Protein AF-A0A7S3M822-F1 (afdb_monomer)

Organism: NCBI:txid89044

Nearest PDB structures (foldseek):
  8uoz-assembly1_A  TM=7.707E-01  e=1.505E+00  Escherichia coli
  3okq-assembly1_A-2  TM=4.772E-01  e=5.854E+00  Saccharomyces cerevisiae

Foldseek 3Di:
DDPDPDVVQPVCPPDDPVVVVVVVVVVVVVVVLVVCCVPPPLVVNLVVVLVVLVVVQVVCCVPVVDHDDPVSVVVSVVSNVVSVVPVVDPPDDPPPPDPDD

Sequence (101 aa):
VNSDIQAGSTLWAHWDLATMFPVITNALGGMVVGLVTKYAGGVVKGFALIAGIIVTGLAQFLLDGKPLGAKDFAGVVLVSVAIFLHSKYPYVEKAVPKKSE

InterPro domains:
  IPR007271 Nucleotide-sugar transporter [PF04142] (12-86)
  IPR007271 Nucleotide-sugar transporter [PTHR10231] (11-95)

Secondary structure (DSSP, 8-state):
--SSSSTTTSTTTT--HHHHHHHHHHHHHHHHHHHHHHHHHHHHHHHHHHHHHHHHHHHHHHHH-PPPPHHHHHHHHHHHHHHHHHHHS------------

Radius of gyration: 21.66 Å; Cα contacts (8 Å, |Δi|>4): 20; chains: 1; bounding box: 54×42×56 Å

pLDDT: mean 71.68, std 9.84, range [46.09, 90.69]

Solvent-accessible surface area (backbone atoms only — not comparable to full-atom values): 6298 Å² total; per-residue (Å²): 142,76,95,79,84,55,80,76,63,57,81,65,57,86,78,46,79,76,58,50,56,61,52,52,52,52,53,51,52,53,50,54,54,51,50,52,52,74,76,47,49,78,69,46,51,49,52,53,51,54,50,50,52,52,53,49,52,52,50,45,36,72,74,68,67,48,77,83,47,78,66,54,53,52,50,53,53,52,51,51,50,53,48,51,54,54,66,73,57,66,85,74,77,76,79,73,79,79,79,85,126

Mean predicted aligned error: 13.79 Å

Structure (mmCIF, N/CA/C/O backbone):
data_AF-A0A7S3M822-F1
#
_entry.id   AF-A0A7S3M822-F1
#
loop_
_atom_site.group_PDB
_atom_site.id
_atom_site.type_symbol
_atom_site.label_atom_id
_atom_site.label_alt_id
_atom_site.label_comp_id
_atom_site.label_asym_id
_atom_site.label_entity_id
_atom_site.label_seq_id
_atom_site.pdbx_PDB_ins_code
_atom_site.Cartn_x
_atom_site.Cartn_y
_atom_site.Cartn_z
_atom_site.occupancy
_atom_site.B_iso_or_equiv
_atom_site.auth_seq_id
_atom_site.auth_comp_id
_atom_site.auth_asym_id
_atom_site.auth_atom_id
_atom_site.pdbx_PDB_model_num
ATOM 1 N N . VAL A 1 1 ? 42.672 14.959 11.120 1.00 47.97 1 VAL A N 1
ATOM 2 C CA . VAL A 1 1 ? 42.282 16.061 10.212 1.00 47.97 1 VAL A CA 1
ATOM 3 C C . VAL A 1 1 ? 42.014 15.436 8.845 1.00 47.97 1 VAL A C 1
ATOM 5 O O . VAL A 1 1 ? 42.970 15.073 8.188 1.00 47.97 1 VAL A O 1
ATOM 8 N N . ASN A 1 2 ? 40.804 15.121 8.390 1.00 46.09 2 ASN A N 1
ATOM 9 C CA . ASN A 1 2 ? 39.456 15.441 8.853 1.00 46.09 2 ASN A CA 1
ATOM 10 C C . ASN A 1 2 ? 38.515 14.287 8.476 1.00 46.09 2 ASN A C 1
ATOM 12 O O . ASN A 1 2 ? 38.398 13.940 7.306 1.00 46.09 2 ASN A O 1
ATOM 16 N N . SER A 1 3 ? 37.828 13.744 9.474 1.00 53.88 3 SER A N 1
ATOM 17 C CA . SER A 1 3 ? 36.714 12.792 9.373 1.00 53.88 3 SER A CA 1
ATOM 18 C C . SER A 1 3 ? 35.372 13.480 9.073 1.00 53.88 3 SER A C 1
ATOM 20 O O . SER A 1 3 ? 34.323 12.849 9.144 1.00 53.88 3 SER A O 1
ATOM 22 N N . ASP A 1 4 ? 35.395 14.772 8.731 1.00 53.91 4 ASP A N 1
ATOM 23 C CA . ASP A 1 4 ? 34.226 15.645 8.892 1.00 53.91 4 ASP A CA 1
ATOM 24 C C . ASP A 1 4 ? 33.620 16.124 7.558 1.00 53.91 4 ASP A C 1
ATOM 26 O O . ASP A 1 4 ? 32.626 16.841 7.554 1.00 53.91 4 ASP A O 1
ATOM 30 N N . ILE A 1 5 ? 34.163 15.699 6.407 1.00 56.34 5 ILE A N 1
ATOM 31 C CA . ILE A 1 5 ? 33.707 16.121 5.065 1.00 56.34 5 ILE A CA 1
ATOM 32 C C . ILE A 1 5 ? 33.410 14.899 4.173 1.00 56.34 5 ILE A C 1
ATOM 34 O O . ILE A 1 5 ? 33.929 14.761 3.071 1.00 56.34 5 ILE A O 1
ATOM 38 N N . GLN A 1 6 ? 32.587 13.960 4.646 1.00 52.78 6 GLN A N 1
ATOM 39 C CA . GLN A 1 6 ? 32.025 12.909 3.772 1.00 52.78 6 GLN A CA 1
ATOM 40 C C . GLN A 1 6 ? 30.572 12.519 4.095 1.00 52.78 6 GLN A C 1
ATOM 42 O O . GLN A 1 6 ? 29.930 11.798 3.331 1.00 52.78 6 GLN A O 1
ATOM 47 N N . ALA A 1 7 ? 30.003 13.062 5.175 1.00 54.00 7 ALA A N 1
ATOM 48 C CA . ALA A 1 7 ? 28.582 12.908 5.483 1.00 54.00 7 ALA A CA 1
ATOM 49 C C . ALA A 1 7 ? 27.677 13.727 4.537 1.00 54.00 7 ALA A C 1
ATOM 51 O O . ALA A 1 7 ? 26.536 13.350 4.296 1.00 54.00 7 ALA A O 1
ATOM 52 N N . GLY A 1 8 ? 28.184 14.830 3.968 1.00 53.38 8 GLY A N 1
ATOM 53 C CA . GLY A 1 8 ? 27.412 15.700 3.067 1.00 53.38 8 GLY A CA 1
ATOM 54 C C . GLY A 1 8 ? 27.441 15.293 1.589 1.00 53.38 8 GLY A C 1
ATOM 55 O O . GLY A 1 8 ? 26.518 15.624 0.849 1.00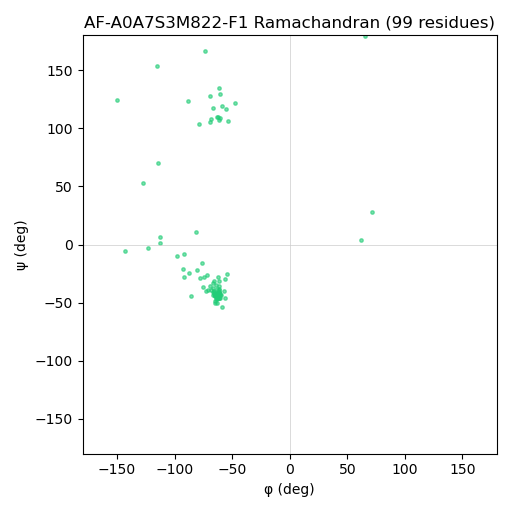 53.38 8 GLY A O 1
ATOM 56 N N . SER A 1 9 ? 28.473 14.567 1.148 1.00 56.62 9 SER A N 1
ATOM 57 C CA . SER A 1 9 ? 28.678 14.211 -0.265 1.00 56.62 9 SER A CA 1
ATOM 58 C C . SER A 1 9 ? 28.063 12.870 -0.669 1.00 56.62 9 SER A C 1
ATOM 60 O O . SER A 1 9 ? 28.024 12.566 -1.853 1.00 56.62 9 SER A O 1
ATOM 62 N N . THR A 1 10 ? 27.553 12.082 0.280 1.00 63.47 10 THR A N 1
ATOM 63 C CA . THR A 1 10 ? 26.928 10.770 0.031 1.00 63.47 10 THR A CA 1
ATOM 64 C C . THR A 1 10 ? 25.413 10.844 -0.171 1.00 63.47 10 THR A C 1
ATOM 66 O O . THR A 1 10 ? 24.874 10.029 -0.912 1.00 63.47 10 THR A O 1
ATOM 69 N N . LEU A 1 11 ? 24.726 11.834 0.416 1.00 69.44 11 LEU A N 1
ATOM 70 C CA . LEU A 1 11 ? 23.259 11.970 0.336 1.00 69.44 11 LEU A CA 1
ATOM 71 C C . LEU A 1 11 ? 22.743 12.272 -1.079 1.00 69.44 11 LEU A C 1
ATOM 73 O O . LEU A 1 11 ? 21.650 11.850 -1.440 1.00 69.44 11 LEU A O 1
ATOM 77 N N . TRP A 1 12 ? 23.539 12.989 -1.874 1.00 70.69 12 TRP A N 1
ATOM 78 C CA . TRP A 1 12 ? 23.202 13.394 -3.244 1.00 70.69 12 TRP A CA 1
ATOM 79 C C . TRP A 1 12 ? 24.091 12.713 -4.295 1.00 70.69 12 TRP A C 1
ATOM 81 O O . TRP A 1 12 ? 24.026 13.045 -5.479 1.00 70.69 12 TRP A O 1
ATOM 91 N N . ALA A 1 13 ? 24.944 11.772 -3.878 1.00 60.41 13 ALA A N 1
ATOM 92 C CA . ALA A 1 13 ? 25.775 11.015 -4.803 1.00 60.41 13 ALA A CA 1
ATOM 93 C C . ALA A 1 13 ? 24.888 10.079 -5.636 1.00 60.41 13 ALA A C 1
ATOM 95 O O . ALA A 1 13 ? 24.151 9.274 -5.072 1.00 60.41 13 ALA A O 1
ATOM 96 N N . HIS A 1 14 ? 25.020 10.137 -6.965 1.00 69.31 14 HIS A N 1
ATOM 97 C CA . HIS A 1 14 ? 24.253 9.333 -7.935 1.00 69.31 14 HIS A CA 1
ATOM 98 C C . HIS A 1 14 ? 22.767 9.727 -8.085 1.00 69.31 14 HIS A C 1
ATOM 100 O O . HIS A 1 14 ? 21.938 8.892 -8.445 1.00 69.31 14 HIS A O 1
ATOM 106 N N . TRP A 1 15 ? 22.420 10.996 -7.839 1.00 69.19 15 TRP A N 1
ATOM 107 C CA . TRP A 1 15 ? 21.072 11.516 -8.087 1.00 69.19 15 TRP A CA 1
ATOM 108 C C . TRP A 1 15 ? 20.773 11.605 -9.592 1.00 69.19 15 TRP A C 1
ATOM 110 O O . TRP A 1 15 ? 21.270 12.493 -10.284 1.00 69.19 15 TRP A O 1
ATOM 120 N N . ASP A 1 16 ? 19.950 10.683 -10.087 1.00 76.94 16 ASP A N 1
ATOM 121 C CA . ASP A 1 16 ? 19.474 10.632 -11.473 1.00 76.94 16 ASP A CA 1
ATOM 122 C C . ASP A 1 16 ? 17.950 10.845 -11.539 1.00 76.94 16 ASP A C 1
ATOM 124 O O . ASP A 1 16 ? 17.230 10.527 -10.592 1.00 76.94 16 ASP A O 1
ATOM 128 N N . LEU A 1 17 ? 17.419 11.352 -12.655 1.00 75.62 17 LEU A N 1
ATOM 129 C CA . LEU A 1 17 ? 15.978 11.595 -12.844 1.00 75.62 17 LEU A CA 1
ATOM 130 C C . LEU A 1 17 ? 15.129 10.329 -12.626 1.00 75.62 17 LEU A C 1
ATOM 132 O O . LEU A 1 17 ? 14.000 10.422 -12.139 1.00 75.62 17 LEU A O 1
ATOM 136 N N . ALA A 1 18 ? 15.685 9.144 -12.895 1.00 76.25 18 ALA A N 1
ATOM 137 C CA . ALA A 1 18 ? 15.047 7.861 -12.600 1.00 76.25 18 ALA A CA 1
ATOM 138 C C . ALA A 1 18 ? 14.797 7.635 -11.093 1.00 76.25 18 ALA A C 1
ATOM 140 O O . ALA A 1 18 ? 13.827 6.975 -10.724 1.00 76.25 18 ALA A O 1
ATOM 141 N N . THR A 1 19 ? 15.612 8.225 -10.210 1.00 77.06 19 THR A N 1
ATOM 142 C CA . THR A 1 19 ? 15.442 8.139 -8.745 1.00 77.06 19 THR A CA 1
ATOM 143 C C . THR A 1 19 ? 14.310 9.032 -8.222 1.00 77.06 19 THR A C 1
ATOM 145 O O . THR A 1 19 ? 13.782 8.787 -7.139 1.00 77.06 19 THR A O 1
ATOM 148 N N . MET A 1 20 ? 13.837 9.999 -9.019 1.00 81.56 20 MET A N 1
ATOM 149 C CA . MET A 1 20 ? 12.711 10.869 -8.659 1.00 81.56 20 MET A CA 1
ATOM 150 C C . MET A 1 20 ? 11.376 10.106 -8.615 1.00 81.56 20 MET A C 1
ATOM 152 O O . MET A 1 20 ? 10.529 10.371 -7.762 1.00 81.56 20 MET A O 1
ATOM 156 N N . PHE A 1 21 ? 11.195 9.127 -9.509 1.00 84.31 21 PHE A N 1
ATOM 157 C CA . PHE A 1 21 ? 9.985 8.302 -9.593 1.00 84.31 21 PHE A CA 1
ATOM 158 C C . PHE A 1 21 ? 9.672 7.536 -8.297 1.00 84.31 21 PHE A C 1
ATOM 160 O O . PHE A 1 21 ? 8.559 7.690 -7.777 1.00 84.31 21 PHE A O 1
ATOM 167 N N . PRO A 1 22 ? 10.599 6.740 -7.725 1.00 84.12 22 PRO A N 1
ATOM 168 C CA . PRO A 1 22 ? 10.347 6.065 -6.458 1.00 84.12 22 PRO A CA 1
ATOM 169 C C . PRO A 1 22 ? 10.210 7.053 -5.295 1.00 84.12 22 PRO A C 1
ATOM 171 O O . PRO A 1 22 ? 9.402 6.806 -4.406 1.00 84.12 22 PRO A O 1
ATOM 174 N N . VAL A 1 23 ? 10.920 8.188 -5.291 1.00 86.50 23 VAL A N 1
ATOM 175 C CA . VAL A 1 23 ? 10.801 9.200 -4.221 1.00 86.50 23 VAL A CA 1
ATOM 176 C C . VAL A 1 23 ? 9.393 9.795 -4.174 1.00 86.50 23 VAL A C 1
ATOM 178 O O . VAL A 1 2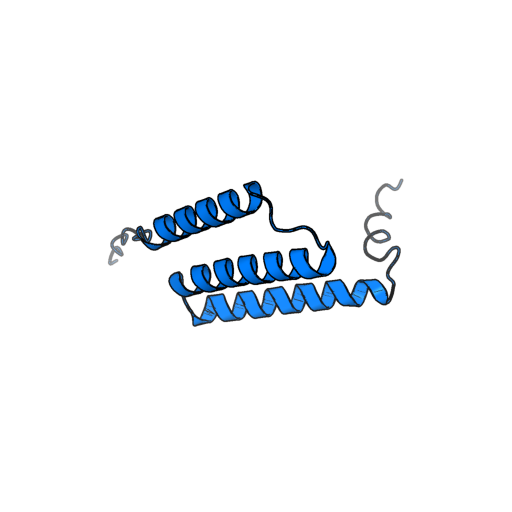3 ? 8.756 9.791 -3.119 1.00 86.50 23 VAL A O 1
ATOM 181 N N . ILE A 1 24 ? 8.869 10.245 -5.317 1.00 90.69 24 ILE A N 1
ATOM 182 C CA . ILE A 1 24 ? 7.518 10.814 -5.407 1.00 90.69 24 ILE A CA 1
ATOM 183 C C . ILE A 1 24 ? 6.466 9.747 -5.087 1.00 90.69 24 ILE A C 1
ATOM 185 O O . ILE A 1 24 ? 5.550 10.003 -4.308 1.00 90.69 24 ILE A O 1
ATOM 189 N N . THR A 1 25 ? 6.613 8.536 -5.629 1.00 87.31 25 THR A N 1
ATOM 190 C CA . THR A 1 25 ? 5.658 7.441 -5.395 1.00 87.31 25 THR A CA 1
ATOM 191 C C . THR A 1 25 ? 5.600 7.047 -3.916 1.00 87.31 25 THR A C 1
ATOM 193 O O . THR A 1 25 ? 4.510 6.886 -3.366 1.00 87.31 25 THR A O 1
ATOM 196 N N . ASN A 1 26 ? 6.747 6.971 -3.234 1.00 87.50 26 ASN A N 1
ATOM 197 C CA . ASN A 1 26 ? 6.798 6.701 -1.796 1.00 87.50 26 ASN A CA 1
ATOM 1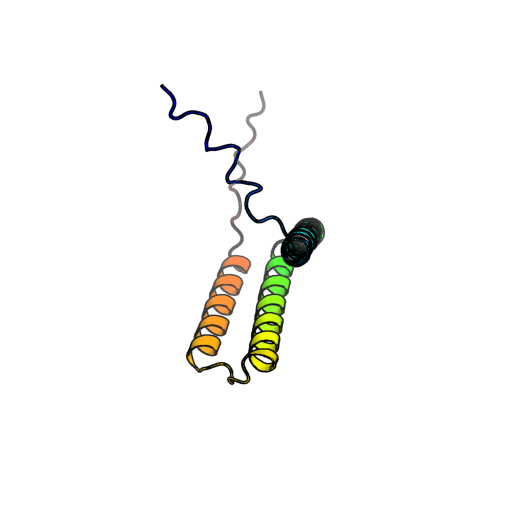98 C C . ASN A 1 26 ? 6.182 7.843 -0.969 1.00 87.50 26 ASN A C 1
ATOM 200 O O . ASN A 1 26 ? 5.432 7.584 -0.027 1.00 87.50 26 ASN A O 1
ATOM 204 N N . ALA A 1 27 ? 6.437 9.103 -1.336 1.00 89.44 27 ALA A N 1
ATOM 205 C CA . ALA A 1 27 ? 5.854 10.262 -0.659 1.00 89.44 27 ALA A CA 1
ATOM 206 C C . ALA A 1 27 ? 4.322 10.318 -0.807 1.00 89.44 27 ALA A C 1
ATOM 208 O O . ALA A 1 27 ? 3.606 10.564 0.167 1.00 89.44 27 ALA A O 1
ATOM 209 N N . LEU A 1 28 ? 3.807 10.034 -2.009 1.00 89.38 28 LEU A N 1
ATOM 210 C CA . LEU A 1 28 ? 2.370 9.939 -2.275 1.00 89.38 28 LEU A CA 1
ATOM 211 C C . LEU A 1 28 ? 1.731 8.787 -1.493 1.00 89.38 28 LEU A C 1
ATOM 213 O O . LEU A 1 28 ? 0.686 8.982 -0.872 1.00 89.38 28 LEU A O 1
ATOM 217 N N . GLY A 1 29 ? 2.384 7.620 -1.451 1.00 83.81 29 GLY A N 1
ATOM 218 C CA . GLY A 1 29 ? 1.940 6.487 -0.638 1.00 83.81 29 GLY A CA 1
ATOM 219 C C . GLY A 1 29 ? 1.799 6.859 0.840 1.00 83.81 29 GLY A C 1
ATOM 220 O O . GLY A 1 29 ? 0.759 6.606 1.448 1.00 83.81 29 GLY A O 1
ATOM 221 N N . GLY A 1 30 ? 2.795 7.554 1.399 1.00 81.88 30 GLY A N 1
ATOM 222 C CA . GLY A 1 30 ? 2.751 8.058 2.774 1.00 81.88 30 GLY A CA 1
ATOM 223 C C . GLY A 1 30 ? 1.605 9.043 3.028 1.00 81.88 30 GLY A C 1
ATOM 224 O O . GLY A 1 30 ? 0.907 8.927 4.037 1.00 81.88 30 GLY A O 1
ATOM 225 N N . MET A 1 31 ? 1.351 9.972 2.100 1.00 86.31 31 MET A N 1
ATOM 226 C CA . MET A 1 31 ? 0.232 10.919 2.208 1.00 86.31 31 MET A CA 1
ATOM 227 C C . MET A 1 31 ? -1.135 10.227 2.193 1.00 86.31 31 MET A C 1
ATOM 229 O O . MET A 1 31 ? -1.984 10.537 3.030 1.00 86.31 31 MET A O 1
ATOM 233 N N . VAL A 1 32 ? -1.349 9.267 1.290 1.00 81.75 32 VAL A N 1
ATOM 234 C CA . VAL A 1 32 ? -2.610 8.509 1.208 1.00 81.75 32 VAL A CA 1
ATOM 235 C C . VAL A 1 32 ? -2.843 7.702 2.490 1.00 81.75 32 VAL A C 1
ATOM 237 O O . VAL A 1 32 ? -3.950 7.713 3.033 1.00 81.75 32 VAL A O 1
ATOM 240 N N . VAL A 1 33 ? -1.794 7.070 3.033 1.00 74.50 33 VAL A N 1
ATOM 241 C CA . VAL A 1 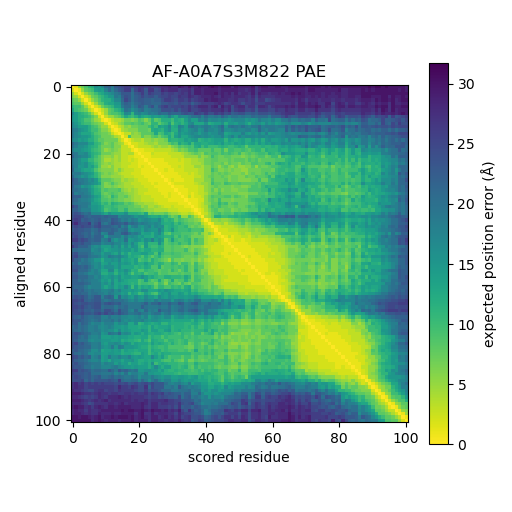33 ? -1.865 6.323 4.302 1.00 74.50 33 VAL A CA 1
ATOM 242 C C . VAL A 1 33 ? -2.121 7.254 5.501 1.00 74.50 33 VAL A C 1
ATOM 244 O O . VAL A 1 33 ? -2.883 6.915 6.413 1.00 74.50 33 VAL A O 1
ATOM 247 N N . GLY A 1 34 ? -1.541 8.456 5.499 1.00 74.75 34 GLY A N 1
ATOM 248 C CA . GLY A 1 34 ? -1.798 9.476 6.517 1.00 74.75 34 GLY A CA 1
ATOM 249 C C . GLY A 1 34 ? -3.249 9.963 6.505 1.00 74.75 34 GLY A C 1
ATOM 250 O O . GLY A 1 34 ? -3.887 10.045 7.557 1.00 74.75 34 GLY A O 1
ATOM 251 N N . LEU A 1 35 ? -3.803 10.213 5.315 1.00 78.12 35 LEU A N 1
ATOM 252 C CA . LEU A 1 35 ? -5.198 10.619 5.136 1.00 78.12 35 LEU A CA 1
ATOM 253 C C . LEU A 1 35 ? -6.167 9.514 5.574 1.00 78.12 35 LEU A C 1
ATOM 255 O O . LEU A 1 35 ? -7.038 9.772 6.402 1.00 78.12 35 LEU A O 1
ATOM 259 N N . VAL A 1 36 ? -5.999 8.272 5.107 1.00 69.88 36 VAL A N 1
ATOM 260 C CA . VAL A 1 36 ? -6.908 7.176 5.497 1.00 69.88 36 VAL A CA 1
ATOM 261 C C . VAL A 1 36 ? -6.877 6.920 7.008 1.00 69.88 36 VAL A C 1
ATOM 263 O O . VAL A 1 36 ? -7.919 6.679 7.613 1.00 69.88 36 VAL A O 1
ATOM 266 N N . THR A 1 37 ? -5.713 7.062 7.649 1.00 70.06 37 THR A N 1
ATOM 267 C CA . THR A 1 37 ? -5.596 6.900 9.106 1.00 70.06 37 THR A CA 1
ATOM 268 C C . THR A 1 37 ? -6.302 8.031 9.858 1.00 70.06 37 THR A C 1
ATOM 270 O O . THR A 1 37 ? -6.962 7.771 10.863 1.00 70.06 37 THR A O 1
ATOM 273 N N . LYS A 1 38 ? -6.215 9.273 9.360 1.00 68.31 38 LYS A N 1
ATOM 274 C CA . LYS A 1 38 ? -6.872 10.441 9.967 1.00 68.31 38 LYS A CA 1
ATOM 275 C C . LYS A 1 38 ? -8.398 10.352 9.911 1.00 68.31 38 LYS A C 1
ATOM 277 O O . LYS A 1 38 ? -9.057 10.751 10.866 1.00 68.31 38 LYS A O 1
ATOM 282 N N . TYR A 1 39 ? -8.956 9.863 8.804 1.00 67.44 39 TYR A N 1
ATOM 283 C CA . TYR A 1 39 ? -10.402 9.917 8.575 1.00 67.44 39 TYR A CA 1
ATOM 284 C C . TYR A 1 39 ? -11.169 8.671 9.026 1.00 67.44 39 TYR A C 1
ATOM 286 O O . TYR A 1 39 ? -12.376 8.767 9.227 1.00 67.44 39 TYR A O 1
ATOM 294 N N . ALA A 1 40 ? -10.517 7.514 9.180 1.00 64.88 40 ALA A N 1
ATOM 295 C CA . ALA A 1 40 ? -11.251 6.251 9.119 1.00 64.88 40 ALA A CA 1
ATOM 296 C C . ALA A 1 40 ? -11.131 5.322 10.350 1.00 64.88 40 ALA A C 1
ATOM 298 O O . ALA A 1 40 ? -11.824 4.308 10.430 1.00 64.88 40 ALA A O 1
ATOM 299 N N . GLY A 1 41 ? -10.330 5.674 11.361 1.00 65.06 41 GLY A N 1
ATOM 300 C CA . GLY A 1 41 ? -10.242 4.904 12.611 1.00 65.06 41 GLY A CA 1
ATOM 301 C C . GLY A 1 41 ? -9.666 3.481 12.451 1.00 65.06 41 GLY A C 1
ATOM 302 O O . GLY A 1 41 ? -9.285 3.042 11.364 1.00 65.06 41 GLY A O 1
ATOM 303 N N . GLY A 1 42 ? -9.560 2.740 13.562 1.00 62.94 42 GLY A N 1
ATOM 304 C CA . GLY A 1 42 ? -8.813 1.470 13.628 1.00 62.94 42 GLY A CA 1
ATOM 305 C C . GLY A 1 42 ? -9.325 0.346 12.714 1.00 62.94 42 GLY A C 1
ATOM 306 O O . GLY A 1 42 ? -8.527 -0.437 12.205 1.00 62.94 42 GLY A O 1
ATOM 307 N N . VAL A 1 43 ? -10.633 0.294 12.444 1.00 62.59 43 VAL A N 1
ATOM 308 C CA . VAL A 1 43 ? -11.252 -0.753 11.606 1.00 62.59 43 VAL A CA 1
ATOM 309 C C . VAL A 1 43 ? -10.920 -0.561 10.124 1.00 62.59 43 VAL A C 1
ATOM 311 O O . VAL A 1 43 ? -10.604 -1.524 9.423 1.00 62.59 43 VAL A O 1
ATOM 314 N N . VAL A 1 44 ? -10.909 0.682 9.638 1.00 68.19 44 VAL A N 1
ATOM 315 C CA . VAL A 1 44 ? -10.579 0.963 8.234 1.00 68.19 44 VAL A CA 1
ATOM 316 C C . VAL A 1 44 ? -9.079 0.827 7.973 1.00 68.19 44 VAL A C 1
ATOM 318 O O . VAL A 1 44 ? -8.684 0.413 6.884 1.00 68.19 44 VAL A O 1
ATOM 321 N N . LYS A 1 45 ? -8.234 1.052 8.988 1.00 67.88 45 LYS A N 1
ATOM 322 C CA . LYS A 1 45 ? -6.796 0.745 8.920 1.00 67.88 45 LYS A CA 1
ATOM 323 C C . LYS A 1 45 ? -6.540 -0.733 8.588 1.00 67.88 45 LYS A C 1
ATOM 325 O O . LYS A 1 45 ? -5.659 -1.032 7.784 1.00 67.88 45 LYS A O 1
ATOM 330 N N . GLY A 1 46 ? -7.332 -1.646 9.159 1.00 71.69 46 GLY A N 1
ATOM 331 C CA . GLY A 1 46 ? -7.270 -3.077 8.844 1.00 71.69 46 GLY A CA 1
ATOM 332 C C . GLY A 1 46 ? -7.706 -3.393 7.410 1.00 71.69 46 GLY A C 1
ATOM 333 O O . GLY A 1 46 ? -7.025 -4.140 6.711 1.00 71.69 46 GLY A O 1
ATOM 334 N N . PHE A 1 47 ? -8.790 -2.771 6.936 1.00 68.62 47 PHE A N 1
ATOM 335 C CA . PHE A 1 47 ? -9.265 -2.930 5.554 1.00 68.62 47 PHE A CA 1
ATOM 336 C C . PHE A 1 47 ? -8.252 -2.428 4.518 1.00 68.62 47 PHE A C 1
ATOM 338 O O . PHE A 1 47 ? -8.004 -3.110 3.526 1.00 68.62 47 PHE A O 1
ATOM 345 N N . ALA A 1 48 ? -7.626 -1.274 4.765 1.00 75.62 48 ALA A N 1
ATOM 346 C CA . ALA A 1 48 ? -6.588 -0.726 3.895 1.00 75.62 48 ALA A CA 1
ATOM 347 C C . ALA A 1 48 ? -5.357 -1.646 3.819 1.00 75.62 48 ALA A C 1
ATOM 349 O O . ALA A 1 48 ? -4.792 -1.832 2.743 1.00 75.62 48 ALA A O 1
ATOM 350 N N . LEU A 1 49 ? -4.973 -2.264 4.942 1.00 79.25 49 LEU A N 1
ATOM 351 C CA . LEU A 1 49 ? -3.863 -3.214 4.995 1.00 79.25 49 LEU A CA 1
ATOM 352 C C . LEU A 1 49 ? -4.153 -4.473 4.169 1.00 79.25 49 LEU A C 1
ATOM 354 O O . LEU A 1 49 ? -3.331 -4.869 3.346 1.00 79.25 49 LEU A O 1
ATOM 358 N N . ILE A 1 50 ? -5.333 -5.073 4.340 1.00 74.19 50 ILE A N 1
ATOM 359 C CA . ILE A 1 50 ? -5.735 -6.263 3.577 1.00 74.19 50 ILE A CA 1
ATOM 360 C C . ILE A 1 50 ? -5.836 -5.930 2.079 1.00 74.19 50 ILE A C 1
ATOM 362 O O . ILE A 1 50 ? -5.334 -6.688 1.251 1.00 74.19 50 ILE A O 1
ATOM 366 N N . ALA A 1 51 ? -6.402 -4.771 1.722 1.00 78.88 51 ALA A N 1
ATOM 367 C CA . ALA A 1 51 ? -6.453 -4.306 0.337 1.00 78.88 51 ALA A CA 1
A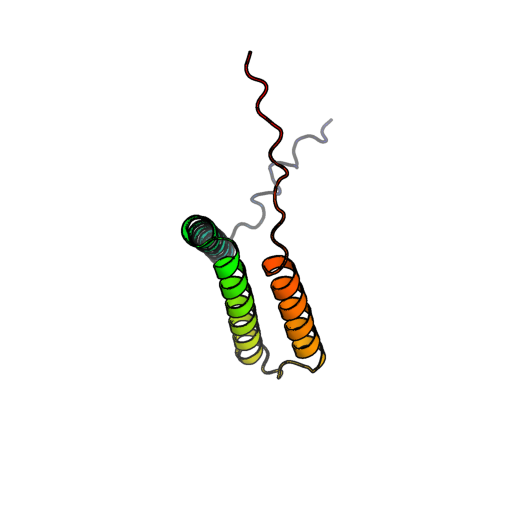TOM 368 C C . ALA A 1 51 ? -5.047 -4.121 -0.265 1.00 78.88 51 ALA A C 1
ATOM 370 O O . ALA A 1 51 ? -4.796 -4.569 -1.381 1.00 78.88 51 ALA A O 1
ATOM 371 N N . GLY A 1 52 ? -4.109 -3.537 0.488 1.00 80.81 52 GLY A N 1
ATOM 372 C CA . GLY A 1 52 ? -2.714 -3.387 0.067 1.00 80.81 52 GLY A CA 1
ATOM 373 C C . GLY A 1 52 ? -2.013 -4.726 -0.173 1.00 80.81 52 GLY A C 1
ATOM 374 O O . GLY A 1 52 ? -1.286 -4.869 -1.155 1.00 80.81 52 GLY A O 1
ATOM 375 N N . ILE A 1 53 ? -2.276 -5.732 0.665 1.00 80.94 53 ILE A N 1
ATOM 376 C CA . ILE A 1 53 ? -1.734 -7.089 0.498 1.00 80.94 53 ILE A CA 1
ATOM 377 C C . ILE A 1 53 ? -2.275 -7.741 -0.780 1.00 80.94 53 ILE A C 1
ATOM 379 O O . ILE A 1 53 ? -1.502 -8.316 -1.543 1.00 80.94 53 ILE A O 1
ATOM 383 N N . ILE A 1 54 ? -3.576 -7.603 -1.058 1.00 78.12 54 ILE A N 1
ATOM 384 C CA . ILE A 1 54 ? -4.190 -8.131 -2.286 1.00 78.12 54 ILE A CA 1
ATOM 385 C C . ILE A 1 54 ? -3.592 -7.453 -3.522 1.00 78.12 54 ILE A C 1
ATOM 387 O O . ILE A 1 54 ? -3.198 -8.139 -4.462 1.00 78.12 54 ILE A O 1
ATOM 391 N N . VAL A 1 55 ? -3.474 -6.120 -3.513 1.00 80.88 55 VAL A N 1
ATOM 392 C CA . VAL A 1 55 ? -2.875 -5.357 -4.622 1.00 80.88 55 VAL A CA 1
ATOM 393 C C . VAL A 1 55 ? -1.412 -5.748 -4.834 1.00 80.88 55 VAL A C 1
ATOM 395 O O . VAL A 1 55 ? -0.991 -5.925 -5.973 1.00 80.88 55 VAL A O 1
ATOM 398 N N . THR A 1 56 ? -0.652 -5.946 -3.754 1.00 82.25 56 THR A N 1
ATOM 399 C CA . THR A 1 56 ? 0.752 -6.383 -3.822 1.00 82.25 56 THR A CA 1
ATOM 400 C C . THR A 1 56 ? 0.865 -7.785 -4.412 1.00 82.25 56 THR A C 1
ATOM 402 O O . THR A 1 56 ? 1.679 -8.001 -5.305 1.00 82.25 56 THR A O 1
ATOM 405 N N . GLY A 1 57 ? 0.010 -8.717 -3.983 1.00 77.12 57 GLY A N 1
ATOM 406 C CA . GLY A 1 57 ? -0.050 -10.060 -4.558 1.00 77.12 57 GLY A CA 1
ATOM 407 C C . GLY A 1 57 ? -0.411 -10.040 -6.045 1.00 77.12 57 GLY A C 1
ATOM 408 O O . GLY A 1 57 ? 0.200 -10.749 -6.840 1.00 77.12 57 GLY A O 1
ATOM 409 N N . LEU A 1 58 ? -1.349 -9.179 -6.449 1.00 78.50 58 LEU A N 1
ATOM 410 C CA . LEU A 1 58 ? -1.723 -9.016 -7.854 1.00 78.50 58 LEU A CA 1
ATOM 411 C C . LEU A 1 58 ? -0.568 -8.442 -8.689 1.00 78.50 58 LEU A C 1
ATOM 413 O O . LEU A 1 58 ? -0.303 -8.917 -9.790 1.00 78.50 58 LEU A O 1
ATOM 417 N N . ALA A 1 59 ? 0.140 -7.444 -8.158 1.00 81.75 59 ALA A N 1
ATOM 418 C CA . ALA A 1 59 ? 1.307 -6.857 -8.807 1.00 81.75 59 ALA A CA 1
ATOM 419 C C . ALA A 1 59 ? 2.446 -7.878 -8.954 1.00 81.75 59 ALA A C 1
ATOM 421 O O . ALA A 1 59 ? 3.033 -7.978 -10.026 1.00 81.75 59 ALA A O 1
ATOM 422 N N . GLN A 1 60 ? 2.713 -8.680 -7.918 1.00 76.94 60 GLN A N 1
ATOM 423 C CA . GLN A 1 60 ? 3.686 -9.777 -7.968 1.00 76.94 60 GLN A CA 1
ATOM 424 C C . GLN A 1 60 ? 3.298 -10.833 -9.008 1.00 76.94 60 GLN A C 1
ATOM 426 O O . GLN A 1 60 ? 4.145 -11.280 -9.777 1.00 76.94 60 GLN A O 1
ATOM 431 N N . PHE A 1 61 ? 2.013 -11.183 -9.095 1.00 76.19 61 PHE A N 1
ATOM 432 C CA . PHE A 1 61 ? 1.519 -12.112 -10.108 1.00 76.19 61 PHE A CA 1
ATOM 433 C C . PHE A 1 61 ? 1.733 -11.587 -11.537 1.00 76.19 61 PHE A C 1
ATOM 435 O O . PHE A 1 61 ? 2.143 -12.346 -12.413 1.00 76.19 61 PHE A O 1
ATOM 442 N N . LEU A 1 62 ? 1.491 -10.293 -11.771 1.00 78.56 62 LEU A N 1
ATOM 443 C CA . LEU A 1 62 ? 1.641 -9.667 -13.089 1.00 78.56 62 LEU A CA 1
ATOM 444 C C . LEU A 1 62 ? 3.104 -9.419 -13.488 1.00 78.56 62 LEU A C 1
ATOM 446 O O . LEU A 1 62 ? 3.426 -9.534 -14.668 1.00 78.56 62 LEU A O 1
ATOM 450 N N . LEU A 1 63 ? 3.973 -9.062 -12.538 1.00 79.38 63 LEU A N 1
ATOM 451 C CA . LEU A 1 63 ? 5.376 -8.719 -12.806 1.00 79.38 63 LEU A CA 1
ATOM 452 C C . LEU A 1 63 ? 6.293 -9.947 -12.838 1.00 79.38 63 LEU A C 1
ATOM 454 O O . LEU A 1 63 ? 7.114 -10.062 -13.743 1.00 79.38 63 LEU A O 1
ATOM 458 N N . ASP A 1 64 ? 6.150 -10.867 -11.881 1.00 72.81 64 ASP A N 1
ATOM 459 C CA . ASP A 1 64 ? 7.037 -12.031 -11.750 1.00 72.81 64 ASP A CA 1
ATOM 460 C C . ASP A 1 64 ? 6.457 -13.304 -12.386 1.00 72.81 64 ASP A C 1
ATOM 462 O O . ASP A 1 64 ? 7.152 -14.320 -12.478 1.00 72.81 64 ASP A O 1
ATOM 466 N N . GLY A 1 65 ? 5.179 -13.294 -12.795 1.00 67.19 65 GLY A N 1
ATOM 467 C CA . GLY A 1 65 ? 4.492 -14.436 -13.419 1.00 67.19 65 GLY A CA 1
ATOM 468 C C . GLY A 1 65 ? 4.385 -15.681 -12.528 1.00 67.19 65 GLY A C 1
ATOM 469 O O . GLY A 1 65 ? 3.908 -16.729 -12.968 1.00 67.19 65 GLY A O 1
ATOM 470 N N . LYS A 1 66 ? 4.845 -15.598 -11.275 1.00 62.59 66 LYS A N 1
ATOM 471 C CA . LYS A 1 66 ? 4.820 -16.695 -10.313 1.00 62.59 66 LYS A CA 1
ATOM 472 C C . LYS A 1 66 ? 3.490 -16.667 -9.562 1.00 62.59 66 LYS A C 1
ATOM 474 O O . LYS A 1 66 ? 3.170 -15.652 -8.942 1.00 62.59 66 LYS A O 1
ATOM 479 N N . PRO A 1 67 ? 2.709 -17.761 -9.582 1.00 61.84 67 PRO A N 1
ATOM 480 C CA . PRO A 1 67 ? 1.521 -17.856 -8.749 1.00 61.84 67 PRO A CA 1
ATOM 481 C C . PRO A 1 67 ? 1.938 -17.779 -7.277 1.00 61.84 67 PRO A C 1
ATOM 483 O O . PRO A 1 67 ? 2.912 -18.428 -6.885 1.00 61.84 67 PRO A O 1
ATOM 486 N N . LEU A 1 68 ? 1.211 -16.979 -6.485 1.00 64.12 68 LEU A N 1
ATOM 487 C CA . LEU A 1 68 ? 1.428 -16.851 -5.042 1.00 64.12 68 LEU A CA 1
ATOM 488 C C . LEU A 1 68 ? 1.538 -18.251 -4.428 1.00 64.12 68 LEU A C 1
ATOM 490 O O . LEU A 1 68 ? 0.646 -19.089 -4.588 1.00 64.12 68 LEU A O 1
ATOM 494 N N . GLY A 1 69 ? 2.662 -18.522 -3.770 1.00 70.81 69 GLY A N 1
ATOM 495 C CA . GLY A 1 69 ? 2.941 -19.841 -3.225 1.00 70.81 69 GLY A CA 1
ATOM 496 C C . GLY A 1 69 ? 2.100 -20.118 -1.980 1.00 70.81 69 GLY A C 1
ATOM 497 O O . GLY A 1 69 ? 1.572 -19.212 -1.337 1.00 70.81 69 GLY A O 1
ATOM 498 N N . ALA A 1 70 ? 2.052 -21.380 -1.548 1.00 70.81 70 ALA A N 1
ATOM 499 C CA . ALA A 1 70 ? 1.361 -21.770 -0.310 1.00 70.81 70 ALA A CA 1
ATOM 500 C C . ALA A 1 70 ? 1.836 -20.984 0.937 1.00 70.81 70 ALA A C 1
ATOM 502 O O . ALA A 1 70 ? 1.083 -20.811 1.895 1.00 70.81 70 ALA A O 1
ATOM 503 N N . LYS A 1 71 ? 3.077 -20.479 0.918 1.00 73.19 71 LYS A N 1
ATOM 504 C CA . LYS A 1 71 ? 3.659 -19.650 1.985 1.00 73.19 71 LYS A CA 1
ATOM 505 C C . LYS A 1 71 ? 3.046 -18.249 2.042 1.00 73.19 71 LYS A C 1
ATOM 507 O O . LYS A 1 71 ? 2.787 -17.761 3.139 1.00 73.19 71 LYS A O 1
ATOM 512 N N . ASP A 1 72 ? 2.762 -17.642 0.892 1.00 71.88 72 ASP A N 1
ATOM 513 C CA . ASP A 1 72 ? 2.136 -16.317 0.823 1.00 71.88 72 ASP A CA 1
ATOM 514 C C . ASP A 1 72 ? 0.707 -16.388 1.358 1.00 71.88 72 ASP A C 1
ATOM 516 O O . ASP A 1 72 ? 0.294 -1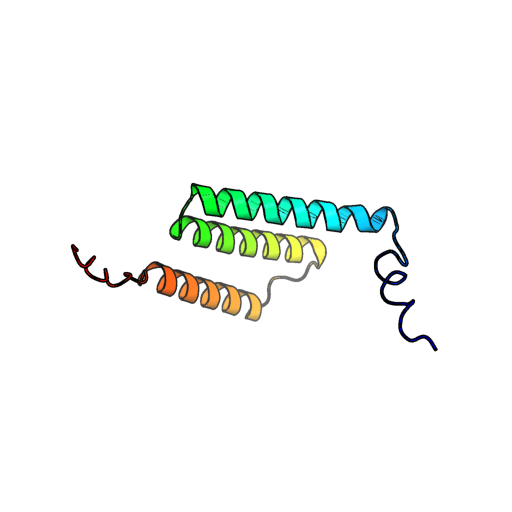5.553 2.158 1.00 71.88 72 ASP A O 1
ATOM 520 N N . PHE A 1 73 ? -0.017 -17.459 1.022 1.00 75.25 73 PHE A N 1
ATOM 521 C CA . PHE A 1 73 ? -1.359 -17.698 1.546 1.00 75.25 73 PHE A CA 1
ATOM 522 C C . PHE A 1 73 ? -1.368 -17.865 3.073 1.00 75.25 73 PHE A C 1
ATOM 524 O O . PHE A 1 73 ? -2.185 -17.255 3.763 1.00 75.25 73 PHE A O 1
ATOM 531 N N . ALA A 1 74 ? -0.419 -18.631 3.623 1.00 81.06 74 ALA A N 1
ATOM 532 C CA . ALA A 1 74 ? -0.260 -18.762 5.070 1.00 81.06 74 ALA A CA 1
ATOM 533 C C . ALA A 1 74 ? 0.054 -17.410 5.741 1.00 81.06 74 ALA A C 1
ATOM 535 O O . ALA A 1 74 ? -0.491 -17.114 6.805 1.00 81.06 74 ALA A O 1
ATOM 536 N N . GLY A 1 75 ? 0.872 -16.569 5.099 1.00 78.00 75 GLY A N 1
ATOM 537 C CA . GLY A 1 75 ? 1.164 -15.209 5.556 1.00 78.00 75 GLY A CA 1
ATOM 538 C C . GLY A 1 75 ? -0.074 -14.311 5.576 1.00 78.00 75 GLY A C 1
ATOM 539 O O . GLY A 1 75 ? -0.338 -13.655 6.583 1.00 78.00 75 GLY A O 1
ATOM 540 N N . VAL A 1 76 ? -0.881 -14.336 4.510 1.00 77.75 76 VAL A N 1
ATOM 541 C CA . VAL A 1 76 ? -2.142 -13.579 4.417 1.00 77.75 76 VAL A CA 1
ATOM 542 C C . VAL A 1 76 ? -3.114 -13.997 5.518 1.00 77.75 76 VAL A C 1
ATOM 544 O O . VAL A 1 76 ? -3.692 -13.139 6.189 1.00 77.75 76 VAL A O 1
ATOM 547 N N . VAL A 1 77 ? -3.278 -15.304 5.742 1.00 82.56 77 VAL A N 1
ATOM 548 C CA . VAL A 1 77 ? -4.166 -15.830 6.788 1.00 82.56 77 VAL A CA 1
ATOM 549 C C . VAL A 1 77 ? -3.674 -15.416 8.174 1.00 82.56 77 VAL A C 1
ATOM 551 O O . VAL A 1 77 ? -4.458 -14.901 8.970 1.00 82.56 77 VAL A O 1
ATOM 554 N N . LEU A 1 78 ? -2.378 -15.572 8.457 1.00 82.88 78 LEU A N 1
ATOM 555 C CA . LEU A 1 78 ? -1.793 -15.214 9.750 1.00 82.88 78 LEU A CA 1
ATOM 556 C C . LEU A 1 78 ? -1.944 -13.716 10.053 1.00 82.88 78 LEU A C 1
ATOM 558 O O . LEU A 1 78 ? -2.368 -13.343 11.147 1.00 82.88 78 LEU A O 1
ATOM 562 N N . VAL A 1 79 ? -1.649 -12.859 9.072 1.00 77.06 79 VAL A N 1
ATOM 563 C CA . VAL A 1 79 ? -1.812 -11.404 9.188 1.00 77.06 79 VAL A CA 1
ATOM 564 C C . VAL A 1 79 ? -3.280 -11.036 9.391 1.00 77.06 79 VAL A C 1
ATOM 566 O O . VAL A 1 79 ? -3.591 -10.232 10.269 1.00 77.06 79 VAL A O 1
ATOM 569 N N . SER A 1 80 ? -4.196 -11.664 8.651 1.00 78.06 80 SER A N 1
ATOM 570 C CA . SER A 1 80 ? -5.638 -11.434 8.805 1.00 78.06 80 SER A CA 1
ATOM 571 C C . SER A 1 80 ? -6.118 -11.778 10.218 1.00 78.06 80 SER A C 1
ATOM 573 O O . SER A 1 80 ? -6.844 -10.994 10.829 1.00 78.06 80 SER A O 1
ATOM 575 N N . VAL A 1 81 ? -5.663 -12.906 10.778 1.00 81.75 81 VAL A N 1
ATOM 576 C CA . VAL A 1 81 ? -5.979 -13.319 12.156 1.00 81.75 81 VAL A CA 1
ATOM 577 C C . VAL A 1 81 ? -5.398 -12.341 13.180 1.00 81.75 81 VAL A C 1
ATOM 579 O O . VAL A 1 81 ? -6.097 -11.957 14.118 1.00 81.75 81 VAL A O 1
ATOM 582 N N . ALA A 1 82 ? -4.157 -11.887 12.995 1.00 77.12 82 ALA A N 1
ATOM 583 C CA . ALA A 1 82 ? -3.522 -10.923 13.891 1.00 77.12 82 ALA A CA 1
ATOM 584 C C . ALA A 1 82 ? -4.267 -9.575 13.918 1.00 77.12 82 ALA A C 1
ATOM 586 O O . ALA A 1 82 ? -4.541 -9.038 14.992 1.00 77.12 82 ALA A O 1
ATOM 587 N N . ILE A 1 83 ? -4.659 -9.053 12.749 1.00 73.88 83 ILE A N 1
ATOM 588 C CA . ILE A 1 83 ? -5.439 -7.809 12.630 1.00 73.88 83 ILE A CA 1
ATOM 589 C C . ILE A 1 83 ? -6.824 -7.973 13.257 1.00 73.88 83 ILE A C 1
ATOM 591 O O . ILE A 1 83 ? -7.296 -7.075 13.959 1.00 73.88 83 ILE A O 1
ATOM 595 N N . PHE A 1 84 ? -7.474 -9.114 13.015 1.00 74.75 84 PHE A N 1
ATOM 596 C CA . PHE A 1 84 ? -8.786 -9.419 13.575 1.00 74.75 84 PHE A CA 1
ATOM 597 C C . PHE A 1 84 ? -8.744 -9.447 15.105 1.00 74.75 84 PHE A C 1
ATOM 599 O O . PHE A 1 84 ? -9.573 -8.815 15.761 1.00 74.75 84 PHE A O 1
ATOM 606 N N . LEU A 1 85 ? -7.739 -10.113 15.678 1.00 74.94 85 LEU A N 1
ATOM 607 C CA . LEU A 1 85 ? -7.550 -10.179 17.123 1.00 74.94 85 LEU A CA 1
ATOM 608 C C . LEU A 1 85 ? -7.255 -8.794 17.715 1.00 74.94 85 LEU A C 1
ATOM 610 O O . LEU A 1 85 ? -7.866 -8.406 18.707 1.00 74.94 85 LEU A O 1
ATOM 614 N N . HIS A 1 86 ? -6.382 -8.019 17.069 1.00 69.06 86 HIS A N 1
ATOM 615 C CA . HIS A 1 86 ? -6.029 -6.668 17.508 1.00 69.06 86 HIS A CA 1
ATOM 616 C C . HIS A 1 86 ? -7.220 -5.698 17.456 1.00 69.06 86 HIS A C 1
ATOM 618 O O . HIS A 1 86 ? -7.369 -4.843 18.323 1.00 69.06 86 HIS A O 1
ATOM 624 N N . SER A 1 87 ? -8.104 -5.859 16.470 1.00 65.69 87 SER A N 1
ATOM 625 C CA . SER A 1 87 ? -9.299 -5.022 16.315 1.00 65.69 87 SER A CA 1
ATOM 626 C C . SER A 1 87 ? -10.426 -5.411 17.279 1.00 65.69 87 SER A C 1
ATOM 628 O O . SER A 1 87 ? -11.220 -4.556 17.665 1.00 65.69 87 SER A O 1
ATOM 630 N N . LYS A 1 88 ? -10.510 -6.689 17.682 1.00 67.50 88 LYS A N 1
ATOM 631 C CA . LYS A 1 88 ? -11.543 -7.199 18.602 1.00 67.50 88 LYS A CA 1
ATOM 632 C C . LYS A 1 88 ? -11.250 -6.912 20.079 1.00 67.50 88 LYS A C 1
ATOM 634 O O . LYS A 1 88 ? -12.190 -6.860 20.869 1.00 67.50 88 LYS A O 1
ATOM 639 N N . TYR A 1 89 ? -9.989 -6.678 20.442 1.00 67.56 89 TYR A N 1
ATOM 640 C CA . TYR A 1 89 ? -9.578 -6.261 21.787 1.00 67.56 89 TYR A CA 1
ATOM 641 C C . TYR A 1 89 ? -8.984 -4.844 21.762 1.00 67.56 89 TYR A C 1
ATOM 643 O O . TYR A 1 89 ? -7.774 -4.687 21.945 1.00 67.56 89 TYR A O 1
ATOM 651 N N . PRO A 1 90 ? -9.800 -3.798 21.524 1.00 64.06 90 PRO A N 1
ATOM 652 C CA . PRO A 1 90 ? -9.315 -2.429 21.605 1.00 64.06 90 PRO A CA 1
ATOM 653 C C . PRO A 1 90 ? -8.806 -2.164 23.025 1.00 64.06 90 PRO A C 1
ATOM 655 O O . PRO A 1 90 ? -9.491 -2.454 24.007 1.00 64.06 90 PRO A O 1
ATOM 658 N N . TYR A 1 91 ? -7.587 -1.634 23.138 1.00 60.94 91 TYR A N 1
ATOM 659 C CA . TYR A 1 91 ? -7.029 -1.218 24.420 1.00 60.94 91 TYR A CA 1
ATOM 660 C C . TYR 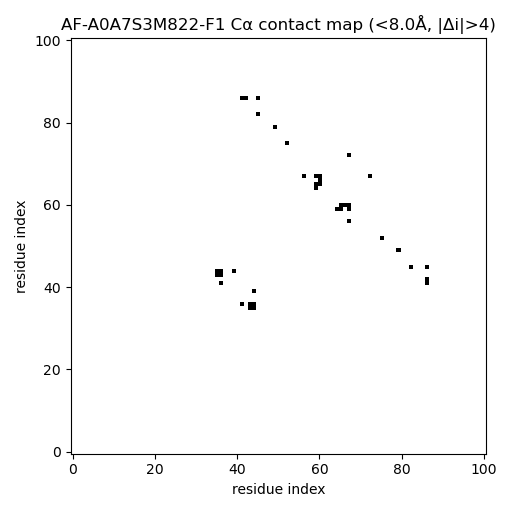A 1 91 ? -7.913 -0.111 25.000 1.00 60.94 91 TYR A C 1
ATOM 662 O O . TYR A 1 91 ? -7.934 1.012 24.498 1.00 60.94 91 TYR A O 1
ATOM 670 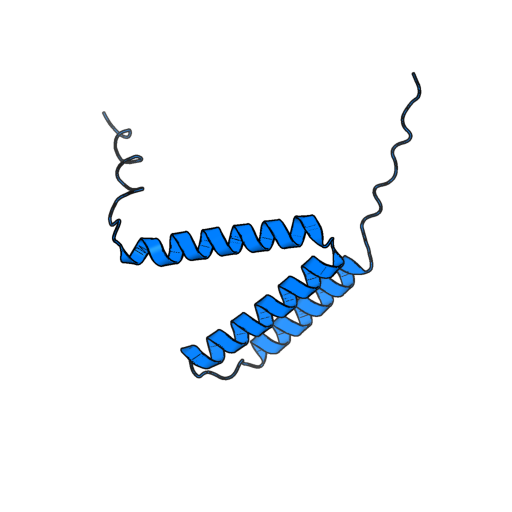N N . VAL A 1 92 ? -8.678 -0.447 26.038 1.00 65.88 92 VAL A N 1
ATOM 671 C CA . VAL A 1 92 ? -9.426 0.533 26.818 1.00 65.88 92 VAL A CA 1
ATOM 672 C C . VAL A 1 92 ? -8.422 1.182 27.756 1.00 65.88 92 VAL A C 1
ATOM 674 O O . VAL A 1 92 ? -7.988 0.571 28.735 1.00 65.88 92 VAL A O 1
ATOM 677 N N . GLU A 1 93 ? -8.015 2.404 27.429 1.00 60.91 93 GLU A N 1
ATOM 678 C CA . GLU A 1 93 ? -7.220 3.228 28.329 1.00 60.91 93 GLU A CA 1
ATOM 679 C C . GLU A 1 93 ? -7.994 3.352 29.647 1.00 60.91 93 GLU A C 1
ATOM 681 O O . GLU A 1 93 ? -9.135 3.821 29.681 1.00 60.91 93 GLU A O 1
ATOM 686 N N . LYS A 1 94 ? -7.423 2.839 30.743 1.00 55.47 94 LYS A N 1
ATOM 687 C CA . LYS A 1 94 ? -8.031 2.997 32.065 1.00 55.47 94 LYS A CA 1
ATOM 688 C C . LYS A 1 94 ? -8.039 4.490 32.357 1.00 55.47 94 LYS A C 1
ATOM 690 O O . LYS A 1 94 ? -6.973 5.062 32.561 1.00 55.47 94 LYS A O 1
ATOM 695 N N . ALA A 1 95 ? -9.222 5.103 32.363 1.00 63.28 95 ALA A N 1
ATOM 696 C CA . ALA A 1 95 ? -9.382 6.502 32.720 1.00 63.28 95 ALA A CA 1
ATOM 697 C C . ALA A 1 95 ? -8.730 6.737 34.089 1.00 63.28 95 ALA A C 1
ATOM 699 O O . ALA A 1 95 ? -9.240 6.287 35.116 1.00 63.28 95 ALA A O 1
ATOM 700 N N . VAL A 1 96 ? -7.574 7.400 34.099 1.00 66.62 96 VAL A N 1
ATOM 701 C CA . VAL A 1 96 ? -6.981 7.896 35.336 1.00 66.62 96 VAL A CA 1
ATOM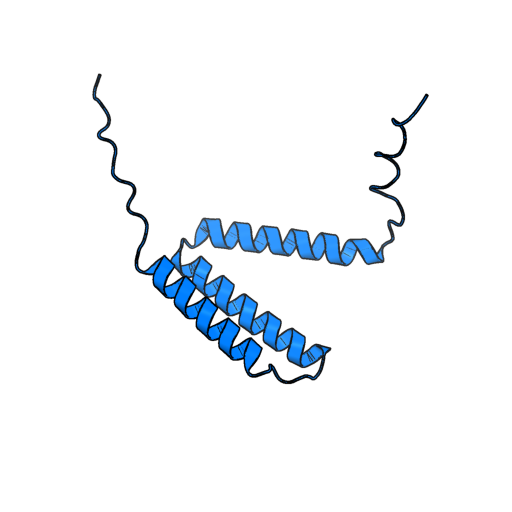 702 C C . VAL A 1 96 ? -7.942 8.978 35.832 1.00 66.62 96 VAL A C 1
ATOM 704 O O . VAL A 1 96 ? -8.170 9.945 35.099 1.00 66.62 96 VAL A O 1
ATOM 707 N N . PRO A 1 97 ? -8.575 8.821 37.011 1.00 66.06 97 PRO A N 1
ATOM 708 C CA . PRO A 1 97 ? -9.516 9.811 37.506 1.00 66.06 97 PRO A CA 1
ATOM 709 C C . PRO A 1 97 ? -8.781 11.142 37.635 1.00 66.06 97 PRO A C 1
ATOM 711 O O . PRO A 1 97 ? -7.779 11.255 38.343 1.00 66.06 97 PRO A O 1
ATOM 714 N N . LYS A 1 98 ? -9.263 12.141 36.892 1.00 62.31 98 LYS A N 1
ATOM 715 C CA . LYS A 1 98 ? -8.739 13.501 36.930 1.00 62.31 98 LYS A CA 1
ATOM 716 C C . LYS A 1 98 ? -8.924 14.004 38.361 1.00 62.31 98 LYS A C 1
ATOM 718 O O . LYS A 1 98 ? -10.056 14.192 38.801 1.00 62.31 98 LYS A O 1
ATOM 723 N N . LYS A 1 99 ? -7.826 14.147 39.102 1.00 60.47 99 LYS A N 1
ATOM 724 C CA . LYS A 1 99 ? -7.841 14.722 40.447 1.00 60.47 99 LYS A CA 1
ATOM 725 C C . LYS A 1 99 ? -8.336 16.164 40.308 1.00 60.47 99 LYS A C 1
ATOM 727 O O . LYS A 1 99 ? -7.663 16.977 39.682 1.00 60.47 99 LYS A O 1
ATOM 732 N N . SER A 1 100 ? -9.547 16.430 40.791 1.00 66.75 100 SER A N 1
ATOM 733 C CA . SER A 1 100 ? -10.068 17.782 40.967 1.00 66.75 100 SER A CA 1
ATOM 734 C C . SER A 1 100 ? -9.256 18.438 42.079 1.00 66.75 100 SER A C 1
ATOM 736 O O . SER A 1 100 ? -9.348 18.006 43.231 1.00 66.75 100 SER A O 1
ATOM 738 N N . GLU A 1 101 ? -8.410 19.388 41.701 1.00 54.56 101 GLU A N 1
ATOM 739 C CA . GLU A 1 101 ? -7.809 20.364 42.612 1.00 54.56 101 GLU A CA 1
ATOM 740 C C . GLU A 1 101 ? -8.728 21.583 42.713 1.00 54.56 101 GLU A C 1
ATOM 742 O O . GLU A 1 101 ? -9.301 21.961 41.661 1.00 54.56 101 GLU A O 1
#